Protein AF-A0A3C0TWU4-F1 (afdb_monomer_lite)

Sequence (173 aa):
MLDKIMALAVYFGDQRMKALVDSSTENYFSGSRYGSHNVTIQGRHDLVQHYLTSAGLQLAAGVNVANVIGEFKEIADTLRGGSGFSFSDIAADRAGVVLAQKAGDAKHAYRMQAVLSRVKQESDYFPDISGLPDNMTQAEFESRYGNVDSARYRSLMADIERRIASVPAYGGE

Radius of gyration: 16.38 Å; chains: 1; bounding box: 43×34×42 Å

Secondary structure (DSSP, 8-state):
-HHHHHHHHHHHS-GGGGGGS-GGGGGGGTT-SS-GGG--BTTBHHHHHHHHHHHHHHHHSSS-GGGHHHHHHHHHHHTTTSS-B-HHHHHHHHHHHHHHHHHHSHHHHHHHHHHHTT--SGGGTS---TT---SB-HHHHHHHH--TTSHHHHHHHHHHHHHHHT-TTT---

Structure (mmCIF, N/CA/C/O backbone):
data_AF-A0A3C0TWU4-F1
#
_entry.id   AF-A0A3C0TWU4-F1
#
loop_
_atom_site.group_PDB
_atom_site.id
_atom_site.type_symbol
_atom_site.label_atom_id
_atom_site.label_alt_id
_atom_site.label_comp_id
_atom_site.label_asym_id
_atom_site.label_entity_id
_atom_site.label_seq_id
_atom_site.pdbx_PDB_ins_code
_atom_site.Cartn_x
_atom_site.Cartn_y
_atom_site.Cartn_z
_atom_site.occupancy
_atom_site.B_iso_or_equiv
_atom_site.auth_seq_id
_atom_site.auth_comp_id
_atom_site.auth_asym_id
_atom_site.auth_atom_id
_atom_site.pdbx_PDB_model_num
ATOM 1 N N . MET A 1 1 ? 13.035 -4.430 -12.889 1.00 79.25 1 MET A N 1
ATOM 2 C CA . MET A 1 1 ? 11.717 -3.980 -12.377 1.00 79.25 1 MET A CA 1
ATOM 3 C C . MET A 1 1 ? 11.773 -3.760 -10.873 1.00 79.25 1 MET A C 1
ATOM 5 O O . MET A 1 1 ? 11.410 -2.678 -10.439 1.00 79.25 1 MET A O 1
ATOM 9 N N . LEU A 1 2 ? 12.280 -4.733 -10.111 1.00 86.06 2 LEU A N 1
ATOM 10 C CA . LEU A 1 2 ? 12.438 -4.649 -8.654 1.00 86.06 2 LEU A CA 1
ATOM 11 C C . LEU A 1 2 ? 13.249 -3.420 -8.212 1.00 86.06 2 LEU A C 1
ATOM 13 O O . LEU A 1 2 ? 12.767 -2.659 -7.383 1.00 86.06 2 LEU A O 1
ATOM 17 N N . ASP A 1 3 ? 14.376 -3.127 -8.869 1.00 85.62 3 ASP A N 1
ATOM 18 C CA . ASP A 1 3 ? 15.186 -1.932 -8.558 1.00 85.62 3 ASP A CA 1
ATOM 19 C C . ASP A 1 3 ? 14.414 -0.615 -8.732 1.00 85.62 3 ASP A C 1
ATOM 21 O O . ASP A 1 3 ? 14.637 0.344 -8.000 1.00 85.62 3 ASP A O 1
ATOM 25 N N . LYS A 1 4 ? 13.460 -0.565 -9.677 1.00 89.69 4 LYS A N 1
ATOM 26 C CA . LYS A 1 4 ? 12.605 0.616 -9.881 1.00 89.69 4 LYS A CA 1
ATOM 27 C C . LYS A 1 4 ? 11.601 0.770 -8.740 1.00 89.69 4 LYS A C 1
ATOM 29 O O . LYS A 1 4 ? 11.366 1.888 -8.302 1.00 89.69 4 LYS A O 1
ATOM 34 N N . ILE A 1 5 ? 11.029 -0.335 -8.259 1.00 90.19 5 ILE A N 1
ATOM 35 C CA . ILE A 1 5 ? 10.138 -0.329 -7.090 1.00 90.19 5 ILE A CA 1
ATOM 36 C C . ILE A 1 5 ? 10.924 0.108 -5.852 1.00 90.19 5 ILE A C 1
ATOM 38 O O . ILE A 1 5 ? 10.457 0.976 -5.126 1.00 90.19 5 ILE A O 1
ATOM 42 N N . MET A 1 6 ? 12.141 -0.411 -5.657 1.00 88.19 6 MET A N 1
ATOM 43 C CA . MET A 1 6 ? 13.010 0.006 -4.554 1.00 88.19 6 MET A CA 1
ATOM 44 C C . MET A 1 6 ? 13.365 1.497 -4.634 1.00 88.19 6 MET A C 1
ATOM 46 O O . MET A 1 6 ? 13.249 2.210 -3.644 1.00 88.19 6 MET A O 1
ATOM 50 N N . ALA A 1 7 ? 13.721 2.007 -5.817 1.00 88.56 7 ALA A N 1
ATOM 51 C CA . ALA A 1 7 ? 14.001 3.431 -6.002 1.00 88.56 7 ALA A CA 1
ATOM 52 C C . ALA A 1 7 ? 12.783 4.315 -5.676 1.00 88.56 7 ALA A C 1
ATOM 54 O O . ALA A 1 7 ? 12.927 5.347 -5.022 1.00 88.56 7 ALA A O 1
ATOM 55 N N . LEU A 1 8 ? 11.579 3.899 -6.088 1.00 90.38 8 LEU A N 1
ATOM 56 C CA . LEU A 1 8 ? 10.335 4.588 -5.735 1.00 90.38 8 LEU A CA 1
ATOM 57 C C . LEU A 1 8 ? 10.058 4.521 -4.228 1.00 90.38 8 LEU A C 1
ATOM 59 O O . LEU A 1 8 ? 9.670 5.531 -3.649 1.00 90.38 8 LEU A O 1
ATOM 63 N N . ALA A 1 9 ? 10.303 3.378 -3.587 1.00 88.06 9 ALA A N 1
ATOM 64 C CA . ALA A 1 9 ? 10.147 3.199 -2.146 1.00 88.06 9 ALA A CA 1
ATOM 65 C C . ALA A 1 9 ? 11.088 4.091 -1.331 1.00 88.06 9 ALA A C 1
ATOM 67 O O . ALA A 1 9 ? 10.667 4.697 -0.354 1.00 88.06 9 ALA A O 1
ATOM 68 N N . VAL A 1 10 ? 12.339 4.240 -1.760 1.00 84.75 10 VAL A N 1
ATOM 69 C CA . VAL A 1 10 ? 13.303 5.146 -1.119 1.00 84.75 10 VAL A CA 1
ATOM 70 C C . VAL A 1 10 ? 12.910 6.614 -1.297 1.00 84.75 10 VAL A C 1
ATOM 72 O O . VAL A 1 10 ? 13.154 7.430 -0.408 1.00 84.75 10 VAL A O 1
ATOM 75 N N . TYR A 1 11 ? 12.322 6.966 -2.445 1.00 87.44 11 TYR A N 1
ATOM 76 C CA . TYR A 1 11 ? 12.034 8.360 -2.776 1.00 87.44 11 TYR A CA 1
ATOM 77 C C . TYR A 1 11 ? 10.693 8.875 -2.245 1.00 87.44 11 TYR A C 1
ATOM 79 O O . TYR A 1 11 ? 10.620 9.989 -1.726 1.00 87.44 11 TYR A O 1
ATOM 87 N N . PHE A 1 12 ? 9.637 8.080 -2.415 1.00 88.69 12 PHE A N 1
ATOM 88 C CA . PHE A 1 12 ? 8.256 8.439 -2.085 1.00 88.69 12 PHE A CA 1
ATOM 89 C C . PHE A 1 12 ? 7.718 7.705 -0.852 1.00 88.69 12 PHE A C 1
ATOM 91 O O . PHE A 1 12 ? 6.660 8.082 -0.355 1.00 88.69 12 PHE A O 1
ATOM 98 N N . GLY A 1 13 ? 8.410 6.667 -0.377 1.00 81.31 13 GLY A N 1
ATOM 99 C CA . GLY A 1 13 ? 8.074 5.985 0.869 1.00 81.31 13 GLY A CA 1
ATOM 100 C C . GLY A 1 13 ? 8.425 6.806 2.111 1.00 81.31 13 GLY A C 1
ATOM 101 O O . GLY A 1 13 ? 8.878 7.951 2.040 1.00 81.31 13 GLY A O 1
ATOM 102 N N . ASP A 1 14 ? 8.236 6.191 3.274 1.00 80.00 14 ASP A N 1
ATOM 103 C CA . ASP A 1 14 ? 8.687 6.722 4.559 1.00 80.00 14 ASP A CA 1
ATOM 104 C C . ASP A 1 14 ? 10.193 7.050 4.532 1.00 80.00 14 ASP A C 1
ATOM 106 O O . ASP A 1 14 ? 11.005 6.318 3.962 1.00 80.00 14 ASP A O 1
ATOM 110 N N . GLN A 1 15 ? 10.586 8.141 5.195 1.00 72.75 15 GLN A N 1
ATOM 111 C CA . GLN A 1 15 ? 11.972 8.621 5.217 1.00 72.75 15 GLN A CA 1
ATOM 112 C C . GLN A 1 15 ? 12.975 7.572 5.720 1.00 72.75 15 GLN A C 1
ATOM 114 O O . GLN A 1 15 ? 14.138 7.596 5.312 1.00 72.75 15 GLN A O 1
ATOM 119 N N . ARG A 1 16 ? 12.531 6.630 6.562 1.00 72.81 16 ARG A N 1
ATOM 120 C CA . ARG A 1 16 ? 13.340 5.516 7.073 1.00 72.81 16 ARG A CA 1
ATOM 121 C C . ARG A 1 16 ? 13.816 4.573 5.969 1.00 72.81 16 ARG A C 1
ATOM 123 O O . ARG A 1 16 ? 14.856 3.943 6.138 1.00 72.81 16 ARG A O 1
ATOM 130 N N . MET A 1 17 ? 13.141 4.527 4.817 1.00 72.00 17 MET A N 1
ATOM 131 C CA . MET A 1 17 ? 13.575 3.725 3.665 1.00 72.00 17 MET A CA 1
ATOM 132 C C . MET A 1 17 ? 14.955 4.137 3.145 1.00 72.00 17 MET A C 1
ATOM 134 O O . MET A 1 17 ? 15.678 3.302 2.608 1.00 72.00 17 MET A O 1
ATOM 138 N N . LYS A 1 18 ? 15.370 5.394 3.356 1.00 70.56 18 LYS A N 1
ATOM 139 C CA . LYS A 1 18 ? 16.713 5.865 2.986 1.00 70.56 18 LYS A CA 1
ATOM 140 C C . LYS A 1 18 ? 17.829 5.140 3.738 1.00 70.56 18 LYS A C 1
ATOM 142 O O . LYS A 1 18 ? 18.922 5.026 3.206 1.00 70.56 18 LYS A O 1
ATOM 147 N N . ALA A 1 19 ? 17.559 4.614 4.934 1.00 69.00 19 ALA A N 1
ATOM 148 C CA . ALA A 1 19 ? 18.542 3.846 5.697 1.00 69.00 19 ALA A CA 1
ATOM 149 C C . ALA A 1 19 ? 18.820 2.454 5.098 1.00 69.00 19 ALA A C 1
ATOM 151 O O . ALA A 1 19 ? 19.803 1.817 5.466 1.00 69.00 19 ALA A O 1
ATOM 152 N N . LEU A 1 20 ? 17.962 1.972 4.191 1.00 65.44 20 LEU A N 1
ATOM 153 C CA . LEU A 1 20 ? 18.122 0.680 3.516 1.00 65.44 20 LEU A CA 1
ATOM 154 C C . LEU A 1 20 ? 18.984 0.767 2.251 1.00 65.44 20 LEU A C 1
ATOM 156 O O . LEU A 1 20 ? 19.290 -0.262 1.650 1.00 65.44 20 LEU A O 1
ATOM 160 N N . VAL A 1 21 ? 19.366 1.975 1.836 1.00 66.62 21 VAL A N 1
ATOM 161 C CA . VAL A 1 21 ? 20.228 2.209 0.678 1.00 66.62 21 VAL A CA 1
ATOM 162 C C . VAL A 1 21 ? 21.512 2.909 1.093 1.00 66.62 21 VAL A C 1
ATOM 164 O O . VAL A 1 21 ? 21.549 3.663 2.061 1.00 66.62 21 VAL A O 1
ATOM 167 N N . ASP A 1 22 ? 22.584 2.637 0.356 1.00 64.81 22 ASP A N 1
ATOM 168 C CA . ASP A 1 22 ? 23.882 3.260 0.597 1.00 64.81 22 ASP A CA 1
ATOM 169 C C . ASP A 1 22 ? 23.807 4.789 0.415 1.00 64.81 22 ASP A C 1
ATOM 171 O O . ASP A 1 22 ? 23.099 5.288 -0.464 1.00 64.81 22 ASP A O 1
ATOM 175 N N . SER A 1 23 ? 24.567 5.543 1.212 1.00 58.78 23 SER A N 1
ATOM 176 C CA . SER A 1 23 ? 24.590 7.016 1.214 1.00 58.78 23 SER A CA 1
ATOM 177 C C . SER A 1 23 ? 25.062 7.613 -0.118 1.00 58.78 23 SER A C 1
ATOM 179 O O . SER A 1 23 ? 24.747 8.757 -0.443 1.00 58.78 23 SER A O 1
ATOM 181 N N . SER A 1 24 ? 25.719 6.812 -0.962 1.00 58.31 24 SER A N 1
ATOM 182 C CA . SER A 1 24 ? 26.020 7.143 -2.360 1.00 58.31 24 SER A CA 1
ATOM 183 C C . SER A 1 24 ? 24.770 7.367 -3.235 1.00 58.31 24 SER A C 1
ATOM 185 O O . SER A 1 24 ? 24.877 7.928 -4.331 1.00 58.31 24 SER A O 1
ATOM 187 N N . THR A 1 25 ? 23.575 6.991 -2.758 1.00 58.00 25 THR A N 1
ATOM 188 C CA . THR A 1 25 ? 22.303 7.167 -3.476 1.00 58.00 25 THR A CA 1
ATOM 189 C C . THR A 1 25 ? 21.639 8.539 -3.295 1.00 58.00 25 THR A C 1
ATOM 191 O O . THR A 1 25 ? 20.732 8.872 -4.059 1.00 58.00 25 THR A O 1
ATOM 194 N N . GLU A 1 26 ? 22.111 9.393 -2.376 1.00 54.28 26 GLU A N 1
ATOM 195 C CA . GLU A 1 26 ? 21.500 10.711 -2.109 1.00 54.28 26 GLU A CA 1
ATOM 196 C C . GLU A 1 26 ? 21.452 11.623 -3.348 1.00 54.28 26 GLU A C 1
ATOM 198 O O . GLU A 1 26 ? 20.486 12.362 -3.558 1.00 54.28 26 GLU A O 1
ATOM 203 N N . ASN A 1 27 ? 22.444 11.509 -4.235 1.00 58.50 27 ASN A N 1
ATOM 204 C CA . ASN A 1 27 ? 22.520 12.307 -5.458 1.00 58.50 27 ASN A CA 1
ATOM 205 C C . ASN A 1 27 ? 21.556 11.848 -6.567 1.00 58.50 27 ASN A C 1
ATOM 207 O O . ASN A 1 27 ? 21.300 12.626 -7.487 1.00 58.50 27 ASN A O 1
ATOM 211 N N . TYR A 1 28 ? 20.972 10.644 -6.497 1.00 60.19 28 TYR A N 1
ATOM 212 C CA . TYR A 1 28 ? 20.082 10.126 -7.554 1.00 60.19 28 TYR A CA 1
ATOM 213 C C . TYR A 1 28 ? 18.780 10.922 -7.683 1.00 60.19 28 TYR A C 1
ATOM 215 O O . TYR A 1 28 ? 18.160 10.937 -8.746 1.00 60.19 28 TYR A O 1
ATOM 223 N N . PHE A 1 29 ? 18.378 11.613 -6.618 1.00 63.59 29 PHE A N 1
ATOM 224 C CA . PHE A 1 29 ? 17.115 12.343 -6.568 1.00 63.59 29 PHE A CA 1
ATOM 225 C C . PHE A 1 29 ? 17.259 13.854 -6.772 1.00 63.59 29 PHE A C 1
ATOM 227 O O . PHE A 1 29 ? 16.253 14.562 -6.838 1.00 63.59 29 PHE A O 1
ATOM 234 N N . SER A 1 30 ? 18.495 14.341 -6.926 1.00 59.06 30 SER A N 1
ATOM 235 C CA . SER A 1 30 ? 18.846 15.765 -7.043 1.00 59.06 30 SER A CA 1
ATOM 236 C C . SER A 1 30 ? 18.282 16.473 -8.291 1.00 59.06 30 SER A C 1
ATOM 238 O O . SER A 1 30 ? 18.384 17.690 -8.407 1.00 59.06 30 SER A O 1
ATOM 240 N N . GLY A 1 31 ? 17.625 15.739 -9.198 1.00 61.53 31 GLY A N 1
ATOM 241 C CA . GLY A 1 31 ? 16.943 16.267 -10.387 1.00 61.53 31 GLY A CA 1
ATOM 242 C C . GLY A 1 31 ? 15.483 15.824 -10.545 1.00 61.53 31 GLY A C 1
ATOM 243 O O . GLY A 1 31 ? 14.940 15.922 -11.648 1.00 61.53 31 GLY A O 1
ATOM 244 N N . SER A 1 32 ? 14.844 15.294 -9.494 1.00 65.06 32 SER A N 1
ATOM 245 C CA . SER A 1 32 ? 13.444 14.860 -9.585 1.00 65.06 32 SER A CA 1
ATOM 246 C C . SER A 1 32 ? 12.510 16.039 -9.877 1.00 65.06 32 SER A C 1
ATOM 248 O O . SER A 1 32 ? 12.527 17.059 -9.191 1.00 65.06 32 SER A O 1
ATOM 250 N N . ARG A 1 33 ? 11.651 15.876 -10.892 1.00 60.34 33 ARG A N 1
ATOM 251 C CA . ARG A 1 33 ? 10.657 16.883 -11.305 1.00 60.34 33 ARG A CA 1
ATOM 252 C C . ARG A 1 33 ? 9.478 17.017 -10.340 1.00 60.34 33 ARG A C 1
ATOM 254 O O . ARG A 1 33 ? 8.757 18.007 -10.408 1.00 60.34 33 ARG A O 1
ATOM 261 N N . TYR A 1 34 ? 9.276 16.033 -9.469 1.00 61.94 34 TYR A N 1
ATOM 262 C CA . TYR A 1 34 ? 8.184 16.007 -8.502 1.00 61.94 34 TYR A CA 1
ATOM 263 C C . TYR A 1 34 ? 8.777 15.941 -7.103 1.00 61.94 34 TYR A C 1
ATOM 265 O O . TYR A 1 34 ? 9.540 15.024 -6.809 1.00 61.94 34 TYR A O 1
ATOM 273 N N . GLY A 1 35 ? 8.428 16.904 -6.246 1.00 65.75 35 GLY A N 1
ATOM 274 C CA . GLY A 1 35 ? 8.732 16.806 -4.821 1.00 65.75 35 GLY A CA 1
ATOM 275 C C . GLY A 1 35 ? 8.070 15.561 -4.232 1.00 65.75 35 GLY A C 1
ATOM 276 O O . GLY A 1 35 ? 6.992 15.171 -4.684 1.00 65.75 35 GLY A O 1
ATOM 277 N N . SER A 1 36 ? 8.697 14.951 -3.225 1.00 65.50 36 SER A N 1
ATOM 278 C CA . SER A 1 36 ? 8.237 13.683 -2.642 1.00 65.50 36 SER A CA 1
ATOM 279 C C . SER A 1 36 ? 6.767 13.717 -2.201 1.00 65.50 36 SER A C 1
ATOM 281 O O . SER A 1 36 ? 6.096 12.708 -2.322 1.00 65.50 36 SER A O 1
ATOM 283 N N . HIS A 1 37 ? 6.235 14.878 -1.805 1.00 69.12 37 HIS A N 1
ATOM 284 C CA . HIS A 1 37 ? 4.854 15.050 -1.327 1.00 69.12 37 HIS A CA 1
ATOM 285 C C . HIS A 1 37 ? 3.821 15.393 -2.419 1.00 69.12 37 HIS A C 1
ATOM 287 O O . HIS A 1 37 ? 2.635 15.503 -2.127 1.00 69.12 37 HIS A O 1
ATOM 293 N N . ASN A 1 38 ? 4.244 15.583 -3.674 1.00 81.19 38 ASN A N 1
ATOM 294 C CA . ASN A 1 38 ? 3.354 16.020 -4.762 1.00 81.19 38 ASN A CA 1
ATOM 295 C C . ASN A 1 38 ? 2.721 14.853 -5.531 1.00 81.19 38 ASN A C 1
ATOM 297 O O . ASN A 1 38 ? 1.976 15.073 -6.486 1.00 81.19 38 ASN A O 1
ATOM 301 N N . VAL A 1 39 ? 3.051 13.619 -5.151 1.00 89.44 39 VAL A N 1
ATOM 302 C CA . VAL A 1 39 ? 2.483 12.407 -5.738 1.00 89.44 39 VAL A CA 1
ATOM 303 C C . VAL A 1 39 ? 1.462 11.850 -4.766 1.00 89.44 39 VAL A C 1
ATOM 305 O O . VAL A 1 39 ? 1.742 11.687 -3.578 1.00 89.44 39 VAL A O 1
ATOM 308 N N . THR A 1 40 ? 0.276 11.570 -5.288 1.00 93.94 40 THR A N 1
ATOM 309 C CA . THR A 1 40 ? -0.833 11.005 -4.529 1.00 93.94 40 THR A CA 1
ATOM 310 C C . THR A 1 40 ? -1.343 9.754 -5.225 1.00 93.94 40 THR A C 1
ATOM 312 O O . THR A 1 40 ? -1.162 9.599 -6.433 1.00 93.94 40 THR A O 1
ATOM 315 N N . ILE A 1 41 ? -1.957 8.875 -4.442 1.00 95.25 41 ILE A N 1
ATOM 316 C CA . ILE A 1 41 ? -2.835 7.812 -4.920 1.00 95.25 41 ILE A CA 1
ATOM 317 C C . ILE A 1 41 ? -4.201 8.102 -4.305 1.00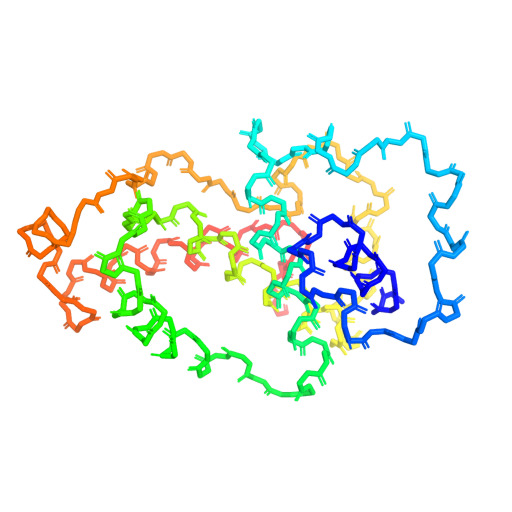 95.25 41 ILE A C 1
ATOM 319 O O . ILE A 1 41 ? -4.299 8.332 -3.101 1.00 95.25 41 ILE A O 1
ATOM 323 N N . GLN A 1 42 ? -5.242 8.164 -5.130 1.00 95.31 42 GLN A N 1
ATOM 324 C CA . GLN A 1 42 ? -6.607 8.534 -4.747 1.00 95.31 42 GLN A CA 1
ATOM 325 C C . GLN A 1 42 ? -6.656 9.835 -3.929 1.00 95.31 42 GLN A C 1
ATOM 327 O O . GLN A 1 42 ? -7.404 9.970 -2.962 1.00 95.31 42 GLN A O 1
ATOM 332 N N . GLY A 1 43 ? -5.816 10.804 -4.312 1.00 93.75 43 GLY A N 1
ATOM 333 C CA . GLY A 1 43 ? -5.728 12.124 -3.681 1.00 93.75 43 GLY A CA 1
ATOM 334 C C . GLY A 1 43 ? -4.990 12.168 -2.337 1.00 93.75 43 GLY A C 1
ATOM 335 O O . GLY A 1 43 ? -4.914 13.237 -1.734 1.00 93.75 43 GLY A O 1
ATOM 336 N N . ARG A 1 44 ? -4.417 11.050 -1.872 1.00 92.25 44 ARG A N 1
ATOM 337 C CA . ARG A 1 44 ? -3.698 10.935 -0.595 1.00 92.25 44 ARG A CA 1
ATOM 338 C C . ARG A 1 44 ? -2.216 10.619 -0.803 1.00 92.25 44 ARG A C 1
ATOM 340 O O . ARG A 1 44 ? -1.866 9.697 -1.540 1.00 92.25 44 ARG A O 1
ATOM 347 N N . HIS A 1 45 ? -1.332 11.399 -0.177 1.00 90.94 45 HIS A N 1
ATOM 348 C CA . HIS A 1 45 ? 0.119 11.166 -0.238 1.00 90.94 45 HIS A CA 1
ATOM 349 C C . HIS A 1 45 ? 0.563 10.071 0.742 1.00 90.94 45 HIS A C 1
ATOM 351 O O . HIS A 1 45 ? 1.425 9.261 0.421 1.00 90.94 45 HIS A O 1
ATOM 357 N N . ASP A 1 46 ? -0.072 9.996 1.907 1.00 87.88 46 ASP A N 1
ATOM 358 C CA . ASP A 1 46 ? 0.143 8.951 2.909 1.00 87.88 46 ASP A CA 1
ATOM 359 C C . ASP A 1 46 ? -0.062 7.541 2.324 1.00 87.88 46 ASP A C 1
ATOM 361 O O . ASP A 1 46 ? 0.756 6.656 2.559 1.00 87.88 46 ASP A O 1
ATOM 365 N N . LEU A 1 47 ? -1.053 7.341 1.445 1.00 92.62 47 LEU A N 1
ATOM 366 C CA . LEU A 1 47 ? -1.235 6.057 0.751 1.00 92.62 47 LEU A CA 1
ATOM 367 C C . LEU A 1 47 ? -0.051 5.693 -0.152 1.00 92.62 47 LEU A C 1
ATOM 369 O O . LEU A 1 47 ? 0.272 4.515 -0.288 1.00 92.62 47 LEU A O 1
ATOM 373 N N . VAL A 1 48 ? 0.619 6.683 -0.753 1.00 93.62 48 VAL A N 1
ATOM 374 C CA . VAL A 1 48 ? 1.847 6.458 -1.535 1.00 93.62 48 VAL A CA 1
ATOM 375 C C . VAL A 1 48 ? 2.957 5.941 -0.631 1.00 93.62 48 VAL A C 1
ATOM 377 O O . VAL A 1 48 ? 3.663 5.002 -1.008 1.00 93.62 48 VAL A O 1
ATOM 380 N N . GLN A 1 49 ? 3.078 6.525 0.564 1.00 87.94 49 GLN A N 1
ATOM 381 C CA . GLN A 1 49 ? 4.065 6.116 1.555 1.00 87.94 49 GLN A CA 1
ATOM 382 C C . GLN A 1 49 ? 3.817 4.676 2.006 1.00 87.94 49 GLN A C 1
ATOM 384 O O . GLN A 1 49 ? 4.717 3.853 1.864 1.00 87.94 49 GLN A O 1
ATOM 389 N N . HIS A 1 50 ? 2.594 4.351 2.438 1.00 88.88 50 HIS A N 1
ATOM 390 C CA . HIS A 1 50 ? 2.189 2.989 2.812 1.00 88.88 50 HIS A CA 1
ATOM 391 C C . HIS A 1 50 ? 2.472 1.982 1.690 1.00 88.88 50 HIS A C 1
ATOM 393 O O . HIS A 1 50 ? 3.209 1.007 1.863 1.00 88.88 50 HIS A O 1
ATOM 399 N N . TYR A 1 51 ? 1.976 2.274 0.487 1.00 93.81 51 TYR A N 1
ATOM 400 C CA . TYR A 1 51 ? 2.103 1.397 -0.669 1.00 93.81 51 TYR A CA 1
ATOM 401 C C . TYR A 1 51 ? 3.561 1.087 -1.031 1.00 93.81 51 TYR A C 1
ATOM 403 O O . TYR A 1 51 ? 3.946 -0.076 -1.182 1.00 93.81 51 TYR A O 1
ATOM 411 N N . LEU A 1 52 ? 4.398 2.117 -1.167 1.00 92.88 52 LEU A N 1
ATOM 412 C CA . LEU A 1 52 ? 5.769 1.942 -1.638 1.00 92.88 52 LEU A CA 1
ATOM 413 C C . LEU A 1 52 ? 6.724 1.491 -0.532 1.00 92.88 52 LEU A C 1
ATOM 415 O O . LEU A 1 52 ? 7.608 0.684 -0.817 1.00 92.88 52 LEU A O 1
ATOM 419 N N . THR A 1 53 ? 6.540 1.928 0.717 1.00 86.25 53 THR A N 1
ATOM 420 C CA . THR A 1 53 ? 7.303 1.399 1.859 1.00 86.25 53 THR A CA 1
ATOM 421 C C . THR A 1 53 ? 7.055 -0.095 2.019 1.00 86.25 53 THR A C 1
ATOM 423 O O . THR A 1 53 ? 8.016 -0.863 2.061 1.00 86.25 53 THR A O 1
ATOM 426 N N . SER A 1 54 ? 5.793 -0.530 2.011 1.00 86.50 54 SER A N 1
ATOM 427 C CA . SER A 1 54 ? 5.447 -1.950 2.113 1.00 86.50 54 SER A CA 1
ATOM 428 C C . SER A 1 54 ? 6.018 -2.777 0.955 1.00 86.50 54 SER A C 1
ATOM 430 O O . SER A 1 54 ? 6.570 -3.861 1.174 1.00 86.50 54 SER A O 1
ATOM 432 N N . ALA A 1 55 ? 5.986 -2.247 -0.274 1.00 90.12 55 ALA A N 1
ATOM 433 C CA . ALA A 1 55 ? 6.622 -2.896 -1.419 1.00 90.12 55 ALA A CA 1
ATOM 434 C C . ALA A 1 55 ? 8.151 -3.002 -1.263 1.00 90.12 55 ALA A C 1
ATOM 436 O O . ALA A 1 55 ? 8.724 -4.071 -1.472 1.00 90.12 55 ALA A O 1
ATOM 437 N N . GLY A 1 56 ? 8.818 -1.910 -0.879 1.00 86.25 56 GLY A N 1
ATOM 438 C CA . GLY A 1 56 ? 10.267 -1.869 -0.681 1.00 86.25 56 GLY A CA 1
ATOM 439 C C . GLY A 1 56 ? 10.737 -2.837 0.405 1.00 86.25 56 GLY A C 1
ATOM 440 O O . GLY A 1 56 ? 11.667 -3.609 0.174 1.00 86.25 56 GLY A O 1
ATOM 441 N N . LEU A 1 57 ? 10.052 -2.867 1.551 1.00 82.19 57 LEU A N 1
ATOM 442 C CA . LEU A 1 57 ? 10.340 -3.810 2.636 1.00 82.19 57 LEU A CA 1
ATOM 443 C C . LEU A 1 57 ? 10.177 -5.265 2.185 1.00 82.19 57 LEU A C 1
ATOM 445 O O . LEU A 1 57 ? 11.045 -6.092 2.461 1.00 82.19 57 LEU A O 1
ATOM 449 N N . GLN A 1 58 ? 9.121 -5.581 1.429 1.00 84.00 58 GLN A N 1
ATOM 450 C CA . GLN A 1 58 ? 8.925 -6.928 0.886 1.00 84.00 58 GLN A CA 1
ATOM 451 C C . GLN A 1 58 ? 10.037 -7.342 -0.086 1.00 84.00 58 GLN A C 1
ATOM 453 O O . GLN A 1 58 ? 10.423 -8.513 -0.098 1.00 84.00 58 GLN A O 1
ATOM 458 N N . LEU A 1 59 ? 10.578 -6.411 -0.875 1.00 83.81 59 LEU A N 1
ATOM 459 C CA . LEU A 1 59 ? 11.724 -6.687 -1.745 1.00 83.81 59 LEU A CA 1
ATOM 460 C C . LEU A 1 59 ? 13.025 -6.878 -0.956 1.00 83.81 59 LEU A C 1
ATOM 462 O O . LEU A 1 59 ? 13.799 -7.771 -1.289 1.00 83.81 59 LEU A O 1
ATOM 466 N N . ALA A 1 60 ? 13.253 -6.080 0.091 1.00 77.38 60 ALA A N 1
ATOM 467 C CA . ALA A 1 60 ? 14.447 -6.179 0.932 1.00 77.38 60 ALA A CA 1
ATOM 468 C C . ALA A 1 60 ? 14.476 -7.464 1.781 1.00 77.38 60 ALA A C 1
ATOM 470 O O . ALA A 1 60 ? 15.535 -8.059 1.959 1.00 77.38 60 ALA A O 1
ATOM 471 N N . ALA A 1 61 ? 13.320 -7.914 2.282 1.00 71.31 61 ALA A N 1
ATOM 472 C CA . ALA A 1 61 ? 13.212 -9.065 3.182 1.00 71.31 61 ALA A CA 1
ATOM 473 C C . ALA A 1 61 ? 13.257 -10.441 2.478 1.00 71.31 61 ALA A C 1
ATOM 475 O O . ALA A 1 61 ? 13.350 -11.469 3.145 1.00 71.31 61 ALA A O 1
ATOM 476 N N . GLY A 1 62 ? 13.175 -10.501 1.144 1.00 57.00 62 GLY A N 1
ATOM 477 C CA . GLY A 1 62 ? 13.327 -11.735 0.360 1.00 57.00 62 GLY A CA 1
ATOM 478 C C . GLY A 1 62 ? 12.163 -12.745 0.418 1.00 57.00 62 GLY A C 1
ATOM 479 O O . GLY A 1 62 ? 11.899 -13.369 -0.604 1.00 57.00 62 GLY A O 1
ATOM 480 N N . VAL A 1 63 ? 11.430 -12.909 1.536 1.00 45.38 63 VAL A N 1
ATOM 481 C CA . VAL A 1 63 ? 10.225 -13.773 1.653 1.00 45.38 63 VAL A CA 1
ATOM 482 C C . VAL A 1 63 ? 9.262 -13.272 2.755 1.00 45.38 63 VAL A C 1
ATOM 484 O O . VAL A 1 63 ? 9.683 -12.959 3.859 1.00 45.38 63 VAL A O 1
ATOM 487 N N . ASN A 1 64 ? 7.960 -13.214 2.424 1.00 50.25 64 ASN A N 1
ATOM 488 C CA . ASN A 1 64 ? 6.756 -12.963 3.248 1.00 50.25 64 ASN A CA 1
ATOM 489 C C . ASN A 1 64 ? 6.834 -11.963 4.425 1.00 50.25 64 ASN A C 1
ATOM 491 O O . ASN A 1 64 ? 6.785 -12.329 5.598 1.00 50.25 64 ASN A O 1
ATOM 495 N N . VAL A 1 65 ? 6.646 -10.687 4.081 1.00 50.50 65 VAL A N 1
ATOM 496 C CA . VAL A 1 65 ? 6.127 -9.625 4.967 1.00 50.50 65 VAL A CA 1
ATOM 497 C C . VAL A 1 65 ? 4.683 -9.925 5.428 1.00 50.50 65 VAL A C 1
ATOM 499 O O . VAL A 1 65 ? 4.103 -9.186 6.210 1.00 50.50 65 VAL A O 1
ATOM 502 N N . ALA A 1 66 ? 4.082 -11.057 5.035 1.00 45.41 66 ALA A N 1
ATOM 503 C CA . ALA A 1 66 ? 2.811 -11.534 5.588 1.00 45.41 66 ALA A CA 1
ATOM 504 C C . ALA A 1 66 ? 2.826 -11.646 7.132 1.00 45.41 66 ALA A C 1
ATOM 506 O O . ALA A 1 66 ? 1.791 -11.433 7.758 1.00 45.41 66 ALA A O 1
ATOM 507 N N . ASN A 1 67 ? 3.993 -11.885 7.745 1.00 47.00 67 ASN A N 1
ATOM 508 C CA . ASN A 1 67 ? 4.163 -11.839 9.203 1.00 47.00 67 ASN A CA 1
ATOM 509 C C . ASN A 1 67 ? 4.212 -10.407 9.773 1.00 47.00 67 ASN A C 1
ATOM 511 O O . ASN A 1 67 ? 3.865 -10.204 10.931 1.00 47.00 67 ASN A O 1
ATOM 515 N N . VAL A 1 68 ? 4.540 -9.401 8.958 1.00 46.59 68 VAL A N 1
ATOM 516 C CA . VAL A 1 68 ? 4.602 -7.982 9.356 1.00 46.59 68 VAL A CA 1
ATOM 517 C C . VAL A 1 68 ? 3.205 -7.379 9.530 1.00 46.59 68 VAL A C 1
ATOM 519 O O . VAL A 1 68 ? 3.028 -6.436 10.286 1.00 46.59 68 VAL A O 1
ATOM 522 N N . ILE A 1 69 ? 2.160 -7.967 8.937 1.00 48.03 69 ILE A N 1
ATOM 523 C CA . ILE A 1 69 ? 0.769 -7.624 9.303 1.00 48.03 69 ILE A CA 1
ATOM 524 C C . ILE A 1 69 ? 0.472 -8.062 10.749 1.00 48.03 69 ILE A C 1
ATOM 526 O O . ILE A 1 69 ? -0.295 -7.411 11.453 1.00 48.03 69 ILE A O 1
ATOM 530 N N . GLY A 1 70 ? 1.115 -9.139 11.216 1.00 45.62 70 GLY A N 1
ATOM 531 C CA . GLY A 1 70 ? 1.136 -9.531 12.626 1.00 45.62 70 GLY A CA 1
ATOM 532 C C . GLY A 1 70 ? 1.939 -8.556 13.497 1.00 45.62 70 GLY A C 1
ATOM 533 O O . GLY A 1 70 ? 1.484 -8.217 14.586 1.00 45.62 70 GLY A O 1
ATOM 534 N N . GLU A 1 71 ? 3.063 -8.030 12.997 1.00 48.34 71 GLU A N 1
ATOM 535 C CA . GLU A 1 71 ? 3.843 -6.954 13.646 1.00 48.34 71 GLU A CA 1
ATOM 536 C C . GLU A 1 71 ? 3.141 -5.585 13.601 1.00 48.34 71 GLU A C 1
ATOM 538 O O . GLU A 1 71 ? 3.408 -4.727 14.435 1.00 48.34 71 GLU A O 1
ATOM 543 N N . PHE A 1 72 ? 2.163 -5.378 12.713 1.00 50.03 72 PHE A N 1
ATOM 544 C CA . PHE A 1 72 ? 1.294 -4.196 12.723 1.00 50.03 72 PHE A CA 1
ATOM 545 C C . PHE A 1 72 ? 0.480 -4.087 14.019 1.00 50.03 72 PHE A C 1
ATOM 547 O O . PHE A 1 72 ? 0.065 -2.993 14.392 1.00 50.03 72 PHE A O 1
ATOM 554 N N . LYS A 1 73 ? 0.292 -5.202 14.739 1.00 43.44 73 LYS A N 1
ATOM 555 C CA . LYS A 1 73 ? -0.243 -5.220 16.106 1.00 43.44 73 LYS A CA 1
ATOM 556 C C . LYS A 1 73 ? 0.731 -4.549 17.086 1.00 43.44 73 LYS A C 1
ATOM 558 O O . LYS A 1 73 ? 0.295 -3.762 17.917 1.00 43.44 73 LYS A O 1
ATOM 563 N N . GLU A 1 74 ? 2.037 -4.767 16.922 1.00 47.38 74 GLU A N 1
ATOM 564 C CA . GLU A 1 74 ? 3.087 -4.097 17.706 1.00 47.38 74 GLU A CA 1
ATOM 565 C C . GLU A 1 74 ? 3.280 -2.624 17.295 1.00 47.38 74 GLU A C 1
ATOM 567 O O . GLU A 1 74 ? 3.564 -1.766 18.135 1.00 47.38 74 GLU A O 1
ATOM 572 N N . ILE A 1 75 ? 3.043 -2.291 16.019 1.00 40.94 75 ILE A N 1
ATOM 573 C CA . ILE A 1 75 ? 2.989 -0.900 15.537 1.00 40.94 75 ILE A CA 1
ATOM 574 C C . ILE A 1 75 ? 1.743 -0.180 16.088 1.00 40.94 75 ILE A C 1
ATOM 576 O O . ILE A 1 75 ? 1.846 0.937 16.581 1.00 40.94 75 ILE A O 1
ATOM 580 N N . ALA A 1 76 ? 0.572 -0.820 16.106 1.00 41.19 76 ALA A N 1
ATOM 581 C CA . ALA A 1 76 ? -0.626 -0.287 16.760 1.00 41.19 76 ALA A CA 1
ATOM 582 C C . ALA A 1 76 ? -0.435 -0.110 18.282 1.00 41.19 76 ALA A C 1
ATOM 584 O O . ALA A 1 76 ? -0.874 0.896 18.838 1.00 41.19 76 ALA A O 1
ATOM 585 N N . ASP A 1 77 ? 0.285 -1.024 18.944 1.00 44.03 77 ASP A N 1
ATOM 586 C CA . ASP A 1 77 ? 0.623 -0.917 20.371 1.00 44.03 77 ASP A CA 1
ATOM 587 C C . ASP A 1 77 ? 1.648 0.197 20.669 1.00 44.03 77 ASP A C 1
ATOM 589 O O . ASP A 1 77 ? 1.596 0.812 21.742 1.00 44.03 77 ASP A O 1
ATOM 593 N N . THR A 1 78 ? 2.545 0.516 19.725 1.00 41.00 78 THR A N 1
ATOM 594 C CA . THR A 1 78 ? 3.447 1.686 19.806 1.00 41.00 78 THR A CA 1
ATOM 595 C C . THR A 1 78 ? 2.753 2.998 19.425 1.00 41.00 78 THR A C 1
ATOM 597 O O . THR A 1 78 ? 3.151 4.060 19.905 1.00 41.00 78 THR A O 1
ATOM 600 N N . LEU A 1 79 ? 1.645 2.941 18.677 1.00 41.66 79 LEU A N 1
ATOM 601 C CA . LEU A 1 79 ? 0.755 4.065 18.364 1.00 41.66 79 LEU A CA 1
ATOM 602 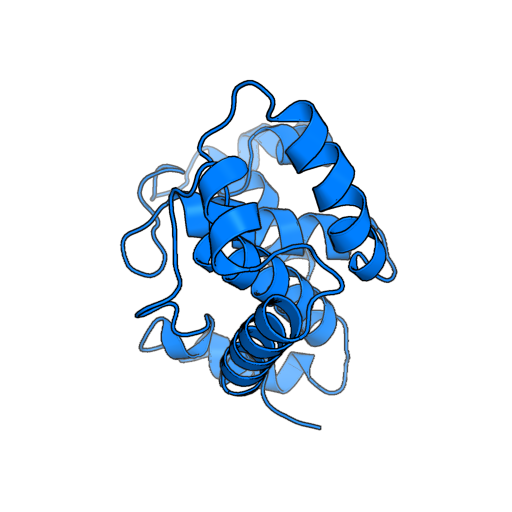C C . LEU A 1 79 ? -0.245 4.390 19.487 1.00 41.66 79 LEU A C 1
ATOM 604 O O . LEU A 1 79 ? -1.263 5.039 19.239 1.00 41.66 79 LEU A O 1
ATOM 608 N N . ARG A 1 80 ? 0.112 4.132 20.753 1.00 42.00 80 ARG A N 1
ATOM 609 C CA . ARG A 1 80 ? -0.500 4.814 21.914 1.00 42.00 80 ARG A CA 1
ATOM 610 C C . ARG A 1 80 ? -0.409 6.363 21.852 1.00 42.00 80 ARG A C 1
ATOM 612 O O . ARG A 1 80 ? -0.869 7.026 22.776 1.00 42.00 80 ARG A O 1
ATOM 619 N N . GLY A 1 81 ? 0.115 6.940 20.758 1.00 41.25 81 GLY A N 1
ATOM 620 C CA . GLY A 1 81 ? 0.000 8.353 20.365 1.00 41.25 81 GLY A CA 1
ATOM 621 C C . GLY A 1 81 ? -0.160 8.631 18.849 1.00 41.25 81 GLY A C 1
ATOM 622 O O . GLY A 1 81 ? 0.274 9.691 18.409 1.00 41.25 81 GLY A O 1
ATOM 623 N N . GLY A 1 82 ? -0.712 7.704 18.045 1.00 55.44 82 GLY A N 1
ATOM 624 C CA . GLY A 1 82 ? -0.835 7.804 16.569 1.00 55.44 82 GLY A CA 1
ATOM 625 C C . GLY A 1 82 ? -2.191 8.272 15.992 1.00 55.44 82 GLY A C 1
ATOM 626 O O . GLY A 1 82 ? -3.123 8.553 16.739 1.00 55.44 82 GLY A O 1
ATOM 627 N N . SER A 1 83 ? -2.308 8.308 14.649 1.00 55.78 83 SER A N 1
ATOM 628 C CA . SER A 1 83 ? -3.463 8.789 13.842 1.00 55.78 83 SER A CA 1
ATOM 629 C C . SER A 1 83 ? -4.742 7.929 13.890 1.00 55.78 83 SER A C 1
ATOM 631 O O . SER A 1 83 ? -5.776 8.346 13.366 1.00 55.78 83 SER A O 1
ATOM 633 N N . GLY A 1 84 ? -4.703 6.759 14.535 1.00 66.31 84 GLY A N 1
ATOM 634 C CA . GLY A 1 84 ? -5.818 5.806 14.605 1.00 66.31 84 GLY A CA 1
ATOM 635 C C . GLY A 1 84 ? -5.764 4.699 13.540 1.00 66.31 84 GLY A C 1
ATOM 636 O O . GLY A 1 84 ? -4.893 4.677 12.679 1.00 66.31 84 GLY A O 1
ATOM 637 N N . PHE A 1 85 ? -6.691 3.743 13.622 1.00 77.25 85 PHE A N 1
ATOM 638 C CA . PHE A 1 85 ? -6.869 2.643 12.675 1.00 77.25 85 PHE A CA 1
ATOM 639 C C . PHE A 1 85 ? -7.462 3.141 11.351 1.00 77.25 85 PHE A C 1
ATOM 641 O O . PHE A 1 85 ? -8.510 3.796 11.338 1.00 77.25 85 PHE A O 1
ATOM 648 N N . SER A 1 86 ? -6.824 2.756 10.244 1.00 86.94 86 SER A N 1
ATOM 649 C CA . SER A 1 86 ? -7.212 3.108 8.877 1.00 86.94 86 SER A CA 1
ATOM 650 C C . SER A 1 86 ? -7.203 1.870 7.984 1.00 86.94 86 SER A C 1
ATOM 652 O O . SER A 1 86 ? -6.166 1.234 7.787 1.00 86.94 86 SER A O 1
ATOM 654 N N . PHE A 1 87 ? -8.370 1.483 7.465 1.00 91.31 87 PHE A N 1
ATOM 655 C CA . PHE A 1 87 ? -8.467 0.338 6.557 1.00 91.31 87 PHE A CA 1
ATOM 656 C C . PHE A 1 87 ? -7.987 0.685 5.147 1.00 91.31 87 PHE A C 1
ATOM 658 O O . PHE A 1 87 ? -7.551 -0.217 4.429 1.00 91.31 87 PHE A O 1
ATOM 665 N N . SER A 1 88 ? -8.008 1.962 4.761 1.00 94.00 88 SER A N 1
ATOM 666 C CA . SER A 1 88 ? -7.360 2.422 3.532 1.00 94.00 88 SER A CA 1
ATOM 667 C C . SER A 1 88 ? -5.842 2.260 3.597 1.00 94.00 88 SER A C 1
ATOM 669 O O . SER A 1 88 ? -5.241 1.831 2.612 1.00 94.00 88 SER A O 1
ATOM 671 N N . ASP A 1 89 ? -5.230 2.525 4.756 1.00 90.69 89 ASP A N 1
ATOM 672 C CA . ASP A 1 89 ? -3.783 2.353 4.95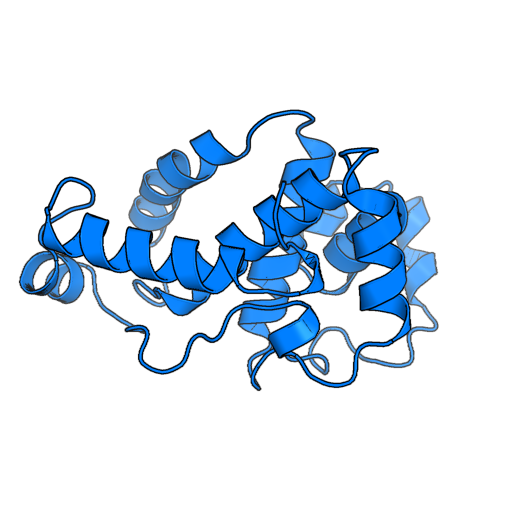4 1.00 90.69 89 ASP A CA 1
ATOM 673 C C . ASP A 1 89 ? -3.426 0.862 4.875 1.00 90.69 89 ASP A C 1
ATOM 675 O O . ASP A 1 89 ? -2.535 0.474 4.123 1.00 90.69 89 ASP A O 1
ATOM 679 N N . ILE A 1 90 ? -4.222 0.002 5.529 1.00 90.12 90 ILE A N 1
ATOM 680 C CA . ILE A 1 90 ? -4.093 -1.461 5.413 1.00 90.12 90 ILE A CA 1
ATOM 681 C C . ILE A 1 90 ? -4.201 -1.908 3.948 1.00 90.12 90 ILE A C 1
ATOM 683 O O . ILE A 1 90 ? -3.412 -2.738 3.495 1.00 90.12 90 ILE A O 1
ATOM 687 N N . ALA A 1 91 ? -5.167 -1.381 3.191 1.00 94.06 91 ALA A N 1
ATOM 688 C CA . ALA A 1 91 ? -5.317 -1.716 1.779 1.00 94.06 91 ALA A CA 1
ATOM 689 C C . ALA A 1 91 ? -4.093 -1.287 0.954 1.00 94.06 91 ALA A C 1
ATOM 691 O O . ALA A 1 91 ? -3.640 -2.057 0.104 1.00 94.06 91 ALA A O 1
ATOM 692 N N . ALA A 1 92 ? -3.528 -0.108 1.234 1.00 94.50 92 ALA A N 1
ATOM 693 C CA . ALA A 1 92 ? -2.308 0.378 0.596 1.00 94.50 92 ALA A CA 1
ATOM 694 C C . ALA A 1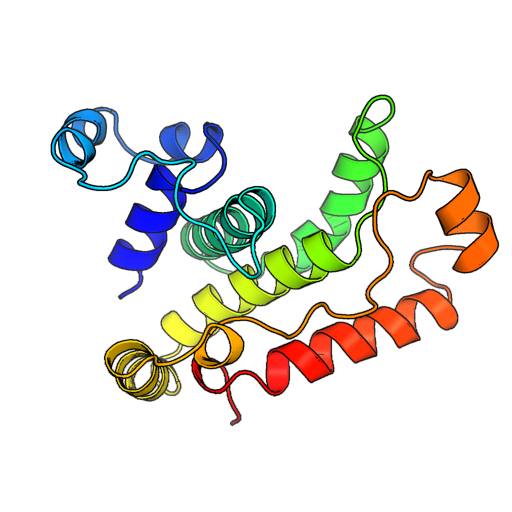 92 ? -1.104 -0.518 0.914 1.00 94.50 92 ALA A C 1
ATOM 696 O O . ALA A 1 92 ? -0.406 -0.956 -0.001 1.00 94.50 92 ALA A O 1
ATOM 697 N N . ASP A 1 93 ? -0.900 -0.864 2.183 1.00 90.44 93 ASP A N 1
ATOM 698 C CA . ASP A 1 93 ? 0.202 -1.725 2.609 1.00 90.44 93 ASP A CA 1
ATOM 699 C C . ASP A 1 93 ? 0.124 -3.109 1.957 1.00 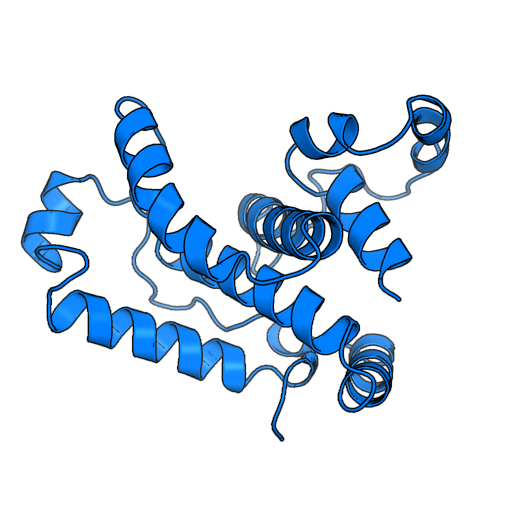90.44 93 ASP A C 1
ATOM 701 O O . ASP A 1 93 ? 1.094 -3.604 1.371 1.00 90.44 93 ASP A O 1
ATOM 705 N N . ARG A 1 94 ? -1.064 -3.721 1.979 1.00 92.56 94 ARG A N 1
ATOM 706 C CA . ARG A 1 94 ? -1.310 -5.026 1.350 1.00 92.56 94 ARG A CA 1
ATOM 707 C C . ARG A 1 94 ? -1.099 -4.984 -0.156 1.00 92.56 94 ARG A C 1
ATOM 709 O O . ARG A 1 94 ? -0.448 -5.879 -0.699 1.00 92.56 94 ARG A O 1
ATOM 716 N N . ALA A 1 95 ? -1.592 -3.946 -0.826 1.00 95.44 95 ALA A N 1
ATOM 717 C CA . ALA A 1 95 ? -1.363 -3.755 -2.251 1.00 95.44 95 ALA A CA 1
ATOM 718 C C . ALA A 1 95 ? 0.139 -3.633 -2.560 1.00 95.44 95 ALA A C 1
ATOM 720 O O . ALA A 1 95 ? 0.612 -4.223 -3.530 1.00 95.44 95 ALA A O 1
ATOM 721 N N . GLY A 1 96 ? 0.906 -2.935 -1.716 1.00 93.31 96 GLY A N 1
ATOM 722 C CA . GLY A 1 96 ? 2.357 -2.785 -1.855 1.00 93.31 96 GLY A CA 1
ATOM 723 C C . GLY A 1 96 ? 3.099 -4.117 -1.765 1.00 93.31 96 GLY A C 1
ATOM 724 O O . GLY A 1 96 ? 3.948 -4.432 -2.603 1.00 93.31 96 GLY A O 1
ATOM 725 N N . VAL A 1 97 ? 2.723 -4.955 -0.796 1.00 91.56 97 VAL A N 1
ATOM 726 C CA . VAL A 1 97 ? 3.247 -6.324 -0.676 1.00 91.56 97 VAL A CA 1
ATOM 727 C C . VAL A 1 97 ? 2.936 -7.142 -1.934 1.00 91.56 97 VAL A C 1
ATOM 729 O O . VAL A 1 97 ? 3.834 -7.780 -2.488 1.00 91.56 97 VAL A O 1
ATOM 732 N N . VAL A 1 98 ? 1.692 -7.099 -2.424 1.00 93.25 98 VAL A N 1
ATOM 733 C CA . VAL A 1 98 ? 1.283 -7.831 -3.635 1.00 93.25 98 VAL A CA 1
ATOM 734 C C . VAL A 1 98 ? 2.025 -7.326 -4.873 1.00 93.25 98 VAL A C 1
ATOM 736 O O . VAL A 1 98 ? 2.473 -8.145 -5.679 1.00 93.25 98 VAL A O 1
ATOM 739 N N . LEU A 1 99 ? 2.234 -6.011 -5.008 1.00 94.62 99 LEU A N 1
ATOM 740 C CA . LEU A 1 99 ? 3.057 -5.428 -6.069 1.00 94.62 99 LEU A CA 1
ATOM 741 C C . LEU A 1 99 ? 4.448 -6.071 -6.083 1.00 94.62 99 LEU A C 1
ATOM 743 O O . LEU A 1 99 ? 4.881 -6.570 -7.122 1.00 94.62 99 LEU A O 1
ATOM 747 N N . ALA A 1 100 ? 5.141 -6.073 -4.943 1.00 91.44 100 ALA A N 1
ATOM 748 C CA . ALA A 1 100 ? 6.489 -6.622 -4.832 1.00 91.44 100 ALA A CA 1
ATOM 749 C C . ALA A 1 100 ? 6.532 -8.125 -5.153 1.00 91.44 100 ALA A C 1
ATOM 751 O O . ALA A 1 100 ? 7.385 -8.569 -5.923 1.00 91.44 100 ALA A O 1
ATOM 752 N N . GLN A 1 101 ? 5.579 -8.899 -4.624 1.00 91.06 101 GLN A N 1
ATOM 753 C CA . GLN A 1 101 ? 5.473 -10.338 -4.880 1.00 91.06 101 GLN A CA 1
ATOM 754 C C . GLN A 1 101 ? 5.266 -10.642 -6.369 1.00 91.06 101 GLN A C 1
ATOM 756 O O . GLN A 1 101 ? 5.989 -11.449 -6.952 1.00 91.06 101 GLN A O 1
ATOM 761 N N . LYS A 1 102 ? 4.308 -9.968 -7.014 1.00 91.75 102 LYS A N 1
ATOM 762 C CA . LYS A 1 102 ? 3.991 -10.178 -8.433 1.00 91.75 102 LYS A CA 1
ATOM 763 C C . LYS A 1 102 ? 5.084 -9.652 -9.365 1.00 91.75 102 LYS A C 1
ATOM 765 O O . LYS A 1 102 ? 5.305 -10.233 -10.423 1.00 91.75 102 LYS A O 1
ATOM 770 N N . ALA A 1 103 ? 5.792 -8.594 -8.974 1.00 91.56 103 ALA A N 1
ATOM 771 C CA . ALA A 1 103 ? 6.955 -8.102 -9.707 1.00 91.56 103 ALA A CA 1
ATOM 772 C C . ALA A 1 103 ? 8.136 -9.087 -9.663 1.00 91.56 103 ALA A C 1
ATOM 774 O O . ALA A 1 103 ? 8.924 -9.130 -10.610 1.00 91.56 103 ALA A O 1
ATOM 775 N N . GLY A 1 104 ? 8.280 -9.834 -8.561 1.00 88.81 104 GLY A N 1
ATOM 776 C CA . GLY A 1 104 ? 9.327 -10.842 -8.367 1.00 88.81 104 GLY A CA 1
ATOM 777 C C . GLY A 1 104 ? 9.010 -12.206 -8.984 1.00 88.81 104 GLY A C 1
ATOM 778 O O . GLY A 1 104 ? 9.925 -12.976 -9.266 1.00 88.81 104 GLY A O 1
ATOM 779 N N . ASP A 1 105 ? 7.736 -12.506 -9.235 1.00 88.75 105 ASP A N 1
ATOM 780 C CA . ASP A 1 105 ? 7.319 -13.742 -9.894 1.00 88.75 105 ASP A CA 1
ATOM 781 C C . ASP A 1 105 ? 7.441 -13.631 -11.420 1.00 88.75 105 ASP A C 1
ATOM 783 O O . ASP A 1 105 ? 6.725 -12.865 -12.068 1.00 88.75 105 ASP A O 1
ATOM 787 N N . ALA A 1 106 ? 8.306 -14.458 -12.015 1.00 84.31 106 ALA A N 1
ATOM 788 C CA . ALA A 1 106 ? 8.539 -14.507 -13.456 1.00 84.31 106 ALA A CA 1
ATOM 789 C C . ALA A 1 106 ? 7.252 -14.681 -14.285 1.00 84.31 106 ALA A C 1
ATOM 791 O O . ALA A 1 106 ? 7.163 -14.132 -15.385 1.00 84.31 106 ALA A O 1
ATOM 792 N N . LYS A 1 107 ? 6.244 -15.398 -13.763 1.00 85.62 107 LYS A N 1
ATOM 793 C CA . LYS A 1 107 ? 4.961 -15.599 -14.459 1.00 85.62 107 LYS A CA 1
ATOM 794 C C . LYS A 1 107 ? 4.148 -14.309 -14.573 1.00 85.62 107 LYS A C 1
ATOM 796 O O . LYS A 1 107 ? 3.499 -14.076 -15.590 1.00 85.62 107 LYS A O 1
ATOM 801 N N . HIS A 1 108 ? 4.205 -13.456 -13.553 1.00 88.81 108 HIS A N 1
ATOM 802 C CA . HIS A 1 108 ? 3.381 -12.251 -13.459 1.00 88.81 108 HIS A CA 1
ATOM 803 C C . HIS A 1 108 ? 4.132 -10.985 -13.886 1.00 88.81 108 HIS A C 1
ATOM 805 O O . HIS A 1 108 ? 3.519 -10.061 -14.426 1.00 88.81 108 HIS A O 1
ATOM 811 N N . ALA A 1 109 ? 5.457 -10.947 -13.725 1.00 90.00 109 ALA A N 1
ATOM 812 C CA . ALA A 1 109 ? 6.277 -9.761 -13.948 1.00 90.00 109 ALA A CA 1
ATOM 813 C C . ALA A 1 109 ? 6.143 -9.179 -15.364 1.00 90.00 109 ALA A C 1
ATOM 815 O O . ALA A 1 109 ? 6.125 -7.957 -15.525 1.00 90.00 109 ALA A O 1
ATOM 816 N N . TYR A 1 110 ? 6.038 -10.018 -16.404 1.00 89.56 110 TYR A N 1
ATOM 817 C CA . TYR A 1 110 ? 5.861 -9.536 -17.782 1.00 89.56 110 TYR A CA 1
ATOM 818 C C . TYR A 1 110 ? 4.499 -8.859 -17.977 1.00 89.56 110 TYR A C 1
ATOM 820 O O . TYR A 1 110 ? 4.424 -7.736 -18.480 1.00 89.56 110 TYR A O 1
ATOM 828 N N . ARG A 1 111 ? 3.421 -9.514 -17.527 1.00 89.00 111 ARG A N 1
ATOM 829 C CA . ARG A 1 111 ? 2.057 -8.972 -17.589 1.00 89.00 111 ARG A CA 1
ATOM 830 C C . ARG A 1 111 ? 1.960 -7.666 -16.812 1.00 89.00 111 ARG A C 1
ATOM 832 O O . ARG A 1 111 ? 1.440 -6.684 -17.336 1.00 89.00 111 ARG A O 1
ATOM 839 N N . MET A 1 112 ? 2.497 -7.646 -15.597 1.00 92.56 112 MET A N 1
ATOM 840 C CA . MET A 1 112 ? 2.508 -6.457 -14.758 1.00 92.56 112 MET A CA 1
ATOM 841 C C . MET A 1 112 ? 3.223 -5.297 -15.459 1.00 92.56 112 MET A C 1
ATOM 843 O O . MET A 1 112 ? 2.669 -4.207 -15.535 1.00 92.56 112 MET A O 1
ATOM 847 N N . GLN A 1 113 ? 4.400 -5.521 -16.052 1.00 91.44 113 GLN A N 1
ATOM 848 C CA . GLN A 1 113 ? 5.101 -4.484 -16.823 1.00 91.44 113 GLN A CA 1
ATOM 849 C C . GLN A 1 113 ? 4.292 -3.998 -18.029 1.00 91.44 113 GLN A C 1
ATOM 851 O O . GLN A 1 113 ? 4.253 -2.796 -18.291 1.00 91.44 113 GLN A O 1
ATOM 856 N N . ALA A 1 114 ? 3.625 -4.905 -18.747 1.00 91.31 114 ALA A N 1
ATOM 857 C CA . ALA A 1 114 ? 2.783 -4.544 -19.882 1.00 91.31 114 ALA A CA 1
ATOM 858 C C . ALA A 1 114 ? 1.609 -3.645 -19.458 1.00 91.31 114 ALA A C 1
ATOM 860 O O . ALA A 1 114 ? 1.378 -2.618 -20.099 1.00 91.31 114 ALA A O 1
ATOM 861 N N . VAL A 1 115 ? 0.921 -3.980 -18.360 1.00 92.38 115 VAL A N 1
ATOM 862 C CA . VAL A 1 115 ? -0.157 -3.152 -17.792 1.00 92.38 115 VAL A CA 1
ATOM 863 C C . VAL A 1 115 ? 0.394 -1.810 -17.311 1.00 92.38 115 VAL A C 1
ATOM 865 O O . VAL A 1 115 ? -0.093 -0.764 -17.735 1.00 92.38 115 VAL A O 1
ATOM 868 N N . LEU A 1 116 ? 1.465 -1.826 -16.509 1.00 92.88 116 LEU A N 1
ATOM 869 C CA . LEU A 1 116 ? 2.072 -0.616 -15.947 1.00 92.88 116 LEU A CA 1
ATOM 870 C C . LEU A 1 116 ? 2.595 0.349 -17.026 1.00 92.88 116 LEU A C 1
ATOM 872 O O . LEU A 1 116 ? 2.570 1.560 -16.834 1.00 92.88 116 LEU A O 1
ATOM 876 N N . SER A 1 117 ? 3.015 -0.160 -18.189 1.00 93.31 117 SER A N 1
ATOM 877 C CA . SER A 1 117 ? 3.447 0.674 -19.323 1.00 93.31 117 SER A CA 1
ATOM 878 C C . SER A 1 117 ? 2.309 1.432 -20.023 1.00 93.31 117 SER A C 1
ATOM 880 O O . SER A 1 117 ? 2.574 2.299 -20.855 1.00 93.31 117 SER A O 1
ATOM 882 N N . ARG A 1 118 ? 1.049 1.096 -19.720 1.00 93.69 118 ARG A N 1
ATOM 883 C CA . ARG A 1 118 ? -0.157 1.624 -20.378 1.00 93.69 118 ARG A CA 1
ATOM 884 C C . ARG A 1 118 ? -1.206 2.120 -19.381 1.00 93.69 118 ARG A C 1
ATOM 886 O O . ARG A 1 118 ? -2.374 2.212 -19.755 1.00 93.69 118 ARG A O 1
ATOM 893 N N . VAL A 1 119 ? -0.796 2.412 -18.145 1.00 93.50 119 VAL A N 1
ATOM 894 C CA . VAL A 1 119 ? -1.680 2.921 -17.086 1.00 93.50 119 VAL A CA 1
ATOM 895 C C . VAL A 1 119 ? -2.416 4.158 -17.575 1.00 93.50 119 VAL A C 1
ATOM 897 O O . VAL A 1 119 ? -1.811 5.086 -18.116 1.00 93.50 119 VAL A O 1
ATOM 900 N N . LYS A 1 120 ? -3.730 4.161 -17.372 1.00 93.50 120 LYS A N 1
ATOM 901 C CA . LYS A 1 120 ? -4.620 5.288 -17.664 1.00 93.50 120 LYS A CA 1
ATOM 902 C C . LYS A 1 120 ? -5.242 5.854 -16.398 1.00 93.50 120 LYS A C 1
ATOM 904 O O . LYS A 1 120 ? -5.583 7.032 -16.373 1.00 93.50 120 LYS A O 1
ATOM 909 N N . GLN A 1 121 ? -5.398 5.020 -15.374 1.00 95.38 121 GLN A N 1
ATOM 910 C CA . GLN A 1 121 ? -6.068 5.366 -14.128 1.00 95.38 121 GLN A CA 1
ATOM 911 C C . GLN A 1 121 ? -5.465 4.609 -12.948 1.00 95.38 121 GLN A C 1
ATOM 913 O O . GLN A 1 121 ? -4.845 3.562 -13.107 1.00 95.38 121 GLN A O 1
ATOM 918 N N . GLU A 1 122 ? -5.666 5.128 -11.740 1.00 95.88 122 GLU A N 1
ATOM 919 C CA . GLU A 1 122 ? -5.076 4.551 -10.528 1.00 95.88 122 GLU A CA 1
ATOM 920 C C . GLU A 1 122 ? -5.562 3.127 -10.247 1.00 95.88 122 GLU A C 1
ATOM 922 O O . GLU A 1 122 ? -4.783 2.293 -9.794 1.00 95.88 122 GLU A O 1
ATOM 927 N N . SER A 1 123 ? -6.806 2.804 -10.617 1.00 96.00 123 SER A N 1
ATOM 928 C CA . SER A 1 123 ? -7.346 1.449 -10.463 1.00 96.00 123 SER A CA 1
ATOM 929 C C . SER A 1 123 ? -6.610 0.397 -11.294 1.00 96.00 123 SER A C 1
ATOM 931 O O . SER A 1 123 ? -6.821 -0.788 -11.065 1.00 96.00 123 SER A O 1
ATOM 933 N N . ASP A 1 124 ? -5.765 0.795 -12.257 1.00 95.62 124 ASP A N 1
ATOM 934 C CA . ASP A 1 124 ? -4.916 -0.137 -13.006 1.00 95.62 124 ASP A CA 1
ATOM 935 C C . ASP A 1 124 ? -3.829 -0.758 -12.116 1.00 95.62 124 ASP A C 1
ATOM 937 O O . ASP A 1 124 ? -3.359 -1.861 -12.406 1.00 95.62 124 ASP A O 1
ATOM 941 N N . TYR A 1 125 ? -3.426 -0.066 -11.043 1.00 95.38 125 TYR A N 1
ATOM 942 C CA . TYR A 1 125 ? -2.303 -0.453 -10.187 1.00 95.38 125 TYR A CA 1
ATOM 943 C C . TYR A 1 125 ? -2.556 -0.311 -8.682 1.00 95.38 125 TYR A C 1
ATOM 945 O O . TYR A 1 125 ? -1.642 -0.601 -7.918 1.00 95.38 125 TYR A O 1
ATOM 953 N N . PHE A 1 126 ? -3.737 0.125 -8.245 1.00 97.75 126 PHE A N 1
ATOM 954 C CA . PHE A 1 126 ? -4.067 0.311 -6.833 1.00 97.75 126 PHE A CA 1
ATOM 955 C C . PHE A 1 126 ? -5.543 -0.042 -6.564 1.00 97.75 126 PHE A C 1
ATOM 957 O O . PHE A 1 126 ? -6.391 0.250 -7.410 1.00 97.75 126 PHE A O 1
ATOM 964 N N . PRO A 1 127 ? -5.885 -0.690 -5.432 1.00 97.38 127 PRO A N 1
ATOM 965 C CA . PRO A 1 127 ? -7.266 -1.078 -5.140 1.00 97.38 127 PRO A CA 1
ATOM 966 C C . PRO A 1 127 ? -8.171 0.132 -4.877 1.00 97.38 127 PRO A C 1
ATOM 968 O O . PRO A 1 127 ? -7.736 1.157 -4.359 1.00 97.38 127 PRO A O 1
ATOM 971 N N . ASP A 1 128 ? -9.464 -0.002 -5.166 1.00 96.81 128 ASP A N 1
ATOM 972 C CA . ASP A 1 128 ? -10.460 0.982 -4.732 1.00 96.81 128 ASP A CA 1
ATOM 973 C C . ASP A 1 128 ? -10.584 0.979 -3.199 1.00 96.81 128 ASP A C 1
ATOM 975 O O . ASP A 1 128 ? -10.895 -0.050 -2.597 1.00 96.81 128 ASP A O 1
ATOM 979 N N . ILE A 1 129 ? -10.374 2.124 -2.555 1.00 96.50 129 ILE A N 1
ATOM 980 C CA . ILE A 1 129 ? -10.513 2.269 -1.096 1.00 96.50 129 ILE A CA 1
ATOM 981 C C . ILE A 1 129 ? -11.825 2.951 -0.697 1.00 96.50 129 ILE A C 1
ATOM 983 O O . ILE A 1 129 ? -12.083 3.173 0.485 1.00 96.50 129 ILE A O 1
ATOM 987 N N . SER A 1 130 ? -12.700 3.249 -1.660 1.00 96.00 130 SER A N 1
ATOM 988 C CA . SER A 1 130 ? -13.979 3.905 -1.403 1.00 96.00 130 SER A CA 1
ATOM 989 C C . SER A 1 130 ? -14.799 3.139 -0.361 1.00 96.00 130 SER A C 1
ATOM 991 O O . SER A 1 130 ? -15.018 1.926 -0.464 1.00 96.00 130 SER A O 1
ATOM 993 N N . GLY A 1 131 ? -15.245 3.857 0.670 1.00 94.69 131 GLY A N 1
ATOM 994 C CA . GLY A 1 131 ? -16.051 3.303 1.759 1.00 94.69 131 GLY A CA 1
ATOM 995 C C . GLY A 1 131 ? -15.281 2.468 2.785 1.00 94.69 131 GLY A C 1
ATOM 996 O O . GLY A 1 131 ? -15.918 1.922 3.689 1.00 94.69 131 GLY A O 1
ATOM 997 N N . LEU A 1 132 ? -13.949 2.362 2.686 1.00 94.69 132 LEU A N 1
ATOM 998 C CA . LEU A 1 132 ? -13.154 1.782 3.765 1.00 94.69 132 LEU A CA 1
ATOM 999 C C . LEU A 1 132 ? -13.148 2.727 4.985 1.00 94.69 132 LEU A C 1
ATOM 1001 O O . LEU A 1 132 ? -13.044 3.944 4.819 1.00 94.69 132 LEU A O 1
ATOM 1005 N N . PRO A 1 133 ? -13.322 2.205 6.214 1.00 91.94 133 PRO A N 1
ATOM 1006 C CA . PRO A 1 133 ? -13.322 3.039 7.409 1.00 91.94 133 PRO A CA 1
ATOM 1007 C C . PRO A 1 133 ? -11.911 3.507 7.781 1.00 91.94 133 PRO A C 1
ATOM 1009 O O . PRO A 1 133 ? -11.029 2.678 7.999 1.00 91.94 133 PRO A O 1
ATOM 1012 N N . ASP A 1 134 ? -11.751 4.813 7.974 1.00 88.44 134 ASP A N 1
ATOM 1013 C CA . ASP A 1 134 ? -10.483 5.438 8.360 1.00 88.44 134 ASP A CA 1
ATOM 1014 C C . ASP A 1 134 ? -10.610 6.275 9.641 1.00 88.44 134 ASP A C 1
ATOM 1016 O O . ASP A 1 134 ? -11.721 6.587 10.081 1.00 88.44 134 ASP A O 1
ATOM 1020 N N . ASN A 1 135 ? -9.464 6.659 10.217 1.00 84.38 135 ASN A N 1
ATOM 1021 C CA . ASN A 1 135 ? -9.340 7.552 11.378 1.00 84.38 135 ASN A CA 1
ATOM 1022 C C . ASN A 1 135 ? -10.119 7.083 12.619 1.00 84.38 135 ASN A C 1
ATOM 1024 O O . ASN A 1 135 ? -10.805 7.874 13.266 1.00 84.38 135 ASN A O 1
ATOM 1028 N N . MET A 1 136 ? -10.042 5.791 12.948 1.00 83.56 136 MET A N 1
ATOM 1029 C CA . MET A 1 136 ? -10.728 5.235 14.117 1.00 83.56 136 MET A CA 1
ATOM 1030 C C . MET A 1 136 ? -9.800 5.121 15.320 1.00 83.56 136 MET A C 1
ATOM 1032 O O . MET A 1 136 ? -8.692 4.601 15.237 1.00 83.56 136 MET A O 1
ATOM 1036 N N . THR A 1 137 ? -10.284 5.508 16.489 1.00 83.69 137 THR A N 1
ATOM 1037 C CA . THR A 1 137 ? -9.617 5.167 17.747 1.00 83.69 137 THR A CA 1
ATOM 1038 C C . THR A 1 137 ? -9.654 3.656 17.998 1.00 83.69 137 THR A C 1
ATOM 1040 O O . THR A 1 137 ? -10.476 2.927 17.436 1.00 83.69 137 THR A O 1
ATOM 1043 N N . GLN A 1 138 ? -8.801 3.173 18.903 1.00 80.12 138 GLN A N 1
ATOM 1044 C CA . GLN A 1 138 ? -8.846 1.777 19.342 1.00 80.12 138 GLN A CA 1
ATOM 1045 C C . GLN A 1 138 ? -10.222 1.394 19.906 1.00 80.12 138 GLN A C 1
ATOM 1047 O O . GLN A 1 138 ? -10.757 0.349 19.551 1.00 80.12 138 GLN A O 1
ATOM 1052 N N . ALA A 1 139 ? -10.836 2.258 20.718 1.00 83.69 139 ALA A N 1
ATOM 1053 C CA . ALA A 1 139 ? -12.157 1.997 21.289 1.00 83.69 139 ALA A CA 1
ATOM 1054 C C . ALA A 1 139 ? -13.249 1.887 20.208 1.00 83.69 139 ALA A C 1
ATOM 1056 O O . ALA A 1 139 ? -14.141 1.043 20.298 1.00 83.69 139 ALA A O 1
ATOM 1057 N N . GLU A 1 140 ? -13.182 2.709 19.157 1.00 86.81 140 GLU A N 1
ATOM 1058 C CA . GLU A 1 140 ? -14.102 2.607 18.020 1.00 86.81 140 GLU A CA 1
ATOM 1059 C C . GLU A 1 140 ? -13.861 1.343 17.199 1.00 86.81 140 GLU A C 1
ATOM 1061 O O . GLU A 1 140 ? -14.828 0.702 16.782 1.00 86.81 140 GLU A O 1
ATOM 1066 N N . PHE A 1 141 ? -12.598 0.965 16.988 1.00 85.38 141 PHE A N 1
ATOM 1067 C CA . PHE A 1 141 ? -12.252 -0.293 16.339 1.00 85.38 141 PHE A CA 1
ATOM 1068 C C . PHE A 1 141 ? -12.803 -1.483 17.129 1.00 85.38 141 PHE A C 1
ATOM 1070 O O . PHE A 1 141 ? -13.502 -2.316 16.557 1.00 85.38 141 PHE A O 1
ATOM 1077 N N . GLU A 1 142 ? -12.564 -1.539 18.439 1.00 83.19 142 GLU A N 1
ATOM 1078 C CA . GLU A 1 142 ? -13.033 -2.626 19.302 1.00 83.19 142 GLU A CA 1
ATOM 1079 C C . GLU A 1 142 ? -14.562 -2.685 19.367 1.00 83.19 142 GLU A C 1
ATOM 1081 O O . GLU A 1 142 ? -15.158 -3.753 19.247 1.00 83.19 142 GLU A O 1
ATOM 1086 N N . SER A 1 143 ? -15.226 -1.534 19.454 1.00 89.88 143 SER A N 1
ATOM 1087 C CA . SER A 1 143 ? -16.689 -1.459 19.442 1.00 89.88 143 SER A CA 1
ATOM 1088 C C . SER A 1 143 ? -17.291 -1.928 18.111 1.00 89.88 143 SER A C 1
ATOM 1090 O O . SER A 1 143 ? -18.275 -2.671 18.080 1.00 89.88 143 SER A O 1
ATOM 1092 N N . ARG A 1 144 ? -16.700 -1.524 16.979 1.00 89.06 144 ARG A N 1
ATOM 1093 C CA . ARG A 1 144 ? -17.241 -1.832 15.647 1.00 89.06 144 ARG A CA 1
ATOM 1094 C C . ARG A 1 144 ? -16.846 -3.217 15.164 1.00 89.06 144 ARG A C 1
ATOM 1096 O O . ARG A 1 144 ? -17.683 -3.896 14.580 1.00 89.06 144 ARG A O 1
ATOM 1103 N N . TYR A 1 145 ? -15.601 -3.622 15.379 1.00 84.94 145 TYR A N 1
ATOM 1104 C CA . TYR A 1 145 ? -14.979 -4.810 14.798 1.00 84.94 145 TYR A CA 1
ATOM 1105 C C . TYR A 1 145 ? -14.499 -5.813 15.844 1.00 84.94 145 TYR A C 1
ATOM 1107 O O . TYR A 1 145 ? -14.116 -6.908 15.458 1.00 84.94 145 TYR A O 1
ATOM 1115 N N . GLY A 1 146 ? -14.537 -5.521 17.142 1.00 85.12 146 GLY A N 1
ATOM 1116 C CA . GLY A 1 146 ? -14.052 -6.424 18.184 1.00 85.12 146 GLY A CA 1
ATOM 1117 C C . GLY A 1 146 ? -12.529 -6.504 18.195 1.00 85.12 146 GLY A C 1
ATOM 1118 O O . GLY A 1 146 ? -11.853 -5.714 18.835 1.00 85.12 146 GLY A O 1
ATOM 1119 N N . ASN A 1 147 ? -11.975 -7.487 17.498 1.00 80.19 147 ASN A N 1
ATOM 1120 C CA . ASN A 1 147 ? -10.537 -7.695 17.404 1.00 80.19 147 ASN A CA 1
ATOM 1121 C C . ASN A 1 147 ? -10.180 -8.299 16.042 1.00 80.19 147 ASN A C 1
ATOM 1123 O O . ASN A 1 147 ? -11.053 -8.580 15.218 1.00 80.19 147 ASN A O 1
ATOM 1127 N N . VAL A 1 148 ? -8.888 -8.526 15.821 1.00 77.81 148 VAL A N 1
ATOM 1128 C CA . VAL A 1 148 ? -8.361 -9.121 14.582 1.00 77.81 148 VAL A CA 1
ATOM 1129 C C . VAL A 1 148 ? -8.860 -10.553 14.321 1.00 77.81 148 VAL A C 1
ATOM 1131 O O . VAL A 1 148 ? -8.859 -11.016 13.184 1.00 77.81 148 VAL A O 1
ATOM 1134 N N . ASP A 1 149 ? -9.366 -11.236 15.349 1.00 77.00 149 ASP A N 1
ATOM 1135 C CA . ASP A 1 149 ? -9.932 -12.585 15.267 1.00 77.00 149 ASP A CA 1
ATOM 1136 C C . ASP A 1 149 ? -11.465 -12.580 15.161 1.00 77.00 149 ASP A C 1
ATOM 1138 O O . ASP A 1 149 ? -12.110 -13.636 15.193 1.00 77.00 149 ASP A O 1
ATOM 1142 N N . SER A 1 150 ? -12.091 -11.413 15.017 1.00 83.88 150 SER A N 1
ATOM 1143 C CA . SER A 1 150 ? -13.536 -11.332 14.872 1.00 83.88 150 SER A CA 1
ATOM 1144 C C . SER A 1 150 ? -13.973 -11.665 13.445 1.00 83.88 150 SER A C 1
ATOM 1146 O O . SER A 1 150 ? -13.270 -11.428 12.458 1.00 83.88 150 SER A O 1
ATOM 1148 N N . ALA A 1 151 ? -15.197 -12.179 13.310 1.00 93.38 151 ALA A N 1
ATOM 1149 C CA . ALA A 1 151 ? -15.789 -12.416 11.996 1.00 93.38 151 ALA A CA 1
ATOM 1150 C C . ALA A 1 151 ? -15.948 -11.117 11.186 1.00 93.38 151 ALA A C 1
ATOM 1152 O O . ALA A 1 151 ? -15.781 -11.124 9.968 1.00 93.38 151 ALA A O 1
ATOM 1153 N N . ARG A 1 152 ? -16.233 -9.993 11.856 1.00 89.69 152 ARG A N 1
ATOM 1154 C CA . ARG A 1 152 ? -16.468 -8.709 11.192 1.00 89.69 152 ARG A CA 1
ATOM 1155 C C . ARG A 1 152 ? -15.179 -8.098 10.650 1.00 89.69 152 ARG A C 1
ATOM 1157 O O . ARG A 1 152 ? -15.180 -7.622 9.519 1.00 89.69 152 ARG A O 1
ATOM 1164 N N . TYR A 1 153 ? -14.088 -8.168 11.412 1.00 86.56 153 TYR A N 1
ATOM 1165 C CA . TYR A 1 153 ? -12.762 -7.777 10.936 1.00 86.56 153 TYR A CA 1
ATOM 1166 C C . TYR A 1 153 ? -12.338 -8.644 9.746 1.00 86.56 153 TYR A C 1
ATOM 1168 O O . TYR A 1 153 ? -12.027 -8.116 8.680 1.00 86.56 153 TYR A O 1
ATOM 1176 N N . ARG A 1 154 ? -12.430 -9.977 9.877 1.00 88.31 154 ARG A N 1
ATOM 1177 C CA . ARG A 1 154 ? -12.097 -10.906 8.784 1.00 88.31 154 ARG A CA 1
ATOM 1178 C C . ARG A 1 154 ? -12.908 -10.651 7.517 1.00 88.31 154 ARG A C 1
ATOM 1180 O O . ARG A 1 154 ? -12.361 -10.747 6.425 1.00 88.31 154 ARG A O 1
ATOM 1187 N N . SER A 1 155 ? -14.190 -10.312 7.646 1.00 94.25 155 SER A N 1
ATOM 1188 C CA . SER A 1 155 ? -15.035 -9.984 6.495 1.00 94.25 155 SER A CA 1
ATOM 1189 C C . SER A 1 155 ? -14.554 -8.732 5.758 1.00 94.25 155 SER A C 1
ATOM 1191 O O . SER A 1 155 ? -14.606 -8.706 4.530 1.00 94.25 155 SER A O 1
ATOM 1193 N N . LEU A 1 156 ? -14.100 -7.706 6.483 1.00 92.31 156 LEU A N 1
ATOM 1194 C CA . LEU A 1 156 ? -13.570 -6.480 5.884 1.00 92.31 156 LEU A CA 1
ATOM 1195 C C . LEU A 1 156 ? -12.192 -6.716 5.254 1.00 92.31 156 LEU A C 1
ATOM 1197 O O . LEU A 1 156 ? -11.950 -6.277 4.135 1.00 92.31 156 LEU A O 1
ATOM 1201 N N . MET A 1 157 ? -11.332 -7.500 5.904 1.00 91.19 157 MET A N 1
ATOM 1202 C CA . MET A 1 157 ? -10.059 -7.924 5.314 1.00 91.19 157 MET A CA 1
ATOM 1203 C C . MET A 1 157 ? -10.266 -8.736 4.034 1.00 91.19 157 MET A C 1
ATOM 1205 O O . MET A 1 157 ? -9.611 -8.479 3.032 1.00 91.19 157 MET A O 1
ATOM 1209 N N . ALA A 1 158 ? -11.225 -9.664 4.023 1.00 94.25 158 ALA A N 1
ATOM 1210 C CA . ALA A 1 158 ? -11.575 -10.405 2.816 1.00 94.25 158 ALA A CA 1
ATOM 1211 C C . ALA A 1 158 ? -12.095 -9.486 1.699 1.00 94.25 158 ALA A C 1
ATOM 1213 O O . ALA A 1 158 ? -11.877 -9.779 0.526 1.00 94.25 158 ALA A O 1
ATOM 1214 N N . ASP A 1 159 ? -12.772 -8.384 2.037 1.00 97.12 159 ASP A N 1
ATOM 1215 C CA . ASP A 1 159 ? -13.146 -7.371 1.051 1.00 97.12 159 ASP A CA 1
ATOM 1216 C C . ASP A 1 159 ? -11.922 -6.672 0.461 1.00 97.12 159 ASP A C 1
ATOM 1218 O O . ASP A 1 159 ? -11.783 -6.634 -0.758 1.00 97.12 159 ASP A O 1
ATOM 1222 N N . ILE A 1 160 ? -10.993 -6.216 1.303 1.00 95.44 160 ILE A N 1
ATOM 1223 C CA . ILE A 1 160 ? -9.734 -5.596 0.866 1.00 95.44 160 ILE A CA 1
ATOM 1224 C C . ILE A 1 160 ? -8.951 -6.533 -0.062 1.00 95.44 160 ILE A C 1
ATOM 1226 O O . ILE A 1 160 ? -8.557 -6.125 -1.154 1.00 95.44 160 ILE A O 1
ATOM 1230 N N . GLU A 1 161 ? -8.789 -7.804 0.312 1.00 94.50 161 GLU A N 1
ATOM 1231 C CA . GLU A 1 161 ? -8.086 -8.789 -0.521 1.00 94.50 161 GLU A CA 1
ATOM 1232 C C . GLU A 1 161 ? -8.783 -9.006 -1.873 1.00 94.50 161 GLU A C 1
ATOM 1234 O O . GLU A 1 161 ? -8.114 -9.101 -2.903 1.00 94.50 161 GLU A O 1
ATOM 1239 N N . ARG A 1 162 ? -10.126 -9.015 -1.918 1.00 96.38 162 ARG A N 1
ATOM 1240 C CA . ARG A 1 162 ? -10.867 -9.073 -3.191 1.00 96.38 162 ARG A CA 1
ATOM 1241 C C . ARG A 1 162 ? -10.615 -7.842 -4.056 1.00 96.38 162 ARG A C 1
ATOM 1243 O O . ARG A 1 162 ? -10.416 -7.988 -5.262 1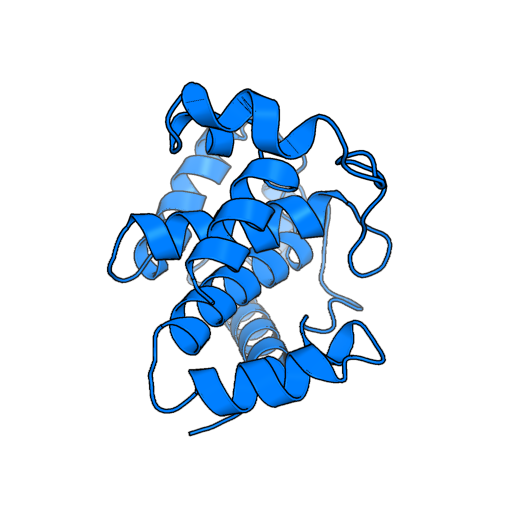.00 96.38 162 ARG A O 1
ATOM 1250 N N . ARG A 1 163 ? -10.615 -6.643 -3.465 1.00 97.31 163 ARG A N 1
ATOM 1251 C CA . ARG A 1 163 ? -10.334 -5.399 -4.199 1.00 97.31 163 ARG A CA 1
ATOM 1252 C C . ARG A 1 163 ? -8.923 -5.417 -4.775 1.00 97.31 163 ARG A C 1
ATOM 1254 O O . ARG A 1 163 ? -8.756 -5.126 -5.956 1.00 97.31 163 ARG A O 1
ATOM 1261 N N . ILE A 1 164 ? -7.932 -5.852 -3.998 1.00 96.38 164 ILE A N 1
ATOM 1262 C CA . ILE A 1 164 ? -6.547 -6.020 -4.460 1.00 96.38 164 ILE A CA 1
ATOM 1263 C C . ILE A 1 164 ? -6.473 -7.043 -5.598 1.00 96.38 164 ILE A C 1
ATOM 1265 O O . ILE A 1 164 ? -5.895 -6.755 -6.642 1.00 96.38 164 ILE A O 1
ATOM 1269 N N . ALA A 1 165 ? -7.108 -8.208 -5.460 1.00 94.69 165 ALA A N 1
ATOM 1270 C CA . ALA A 1 165 ? -7.104 -9.239 -6.499 1.00 94.69 165 ALA A CA 1
ATOM 1271 C C . ALA A 1 165 ? -7.721 -8.769 -7.833 1.00 94.69 165 ALA A C 1
ATOM 1273 O O . ALA A 1 165 ? -7.387 -9.309 -8.889 1.00 94.69 165 ALA A O 1
ATOM 1274 N N . SER A 1 166 ? -8.598 -7.760 -7.794 1.00 95.00 166 SER A N 1
ATOM 1275 C CA . SER A 1 166 ? -9.225 -7.169 -8.982 1.00 95.00 166 SER A CA 1
ATOM 1276 C C . SER A 1 166 ? -8.346 -6.158 -9.731 1.00 95.00 166 SER A C 1
ATOM 1278 O O . SER A 1 166 ? -8.669 -5.799 -10.864 1.00 95.00 166 SER A O 1
ATOM 1280 N N . VAL A 1 167 ? -7.227 -5.717 -9.142 1.00 96.50 167 VAL A N 1
ATOM 1281 C CA . VAL A 1 167 ? -6.332 -4.727 -9.756 1.00 96.50 167 VAL A CA 1
ATOM 1282 C C . VAL A 1 167 ? -5.662 -5.325 -11.007 1.00 96.50 167 VAL A C 1
ATOM 1284 O O . VAL A 1 167 ? -4.973 -6.348 -10.909 1.00 96.50 167 VAL A O 1
ATOM 1287 N N . PRO A 1 168 ? -5.786 -4.695 -12.192 1.00 95.06 168 PRO A N 1
ATOM 1288 C CA . PRO A 1 168 ? -5.264 -5.215 -13.456 1.00 95.06 168 PRO A CA 1
ATOM 1289 C C . PRO A 1 168 ? -3.772 -5.555 -13.443 1.00 95.06 168 PRO A C 1
ATOM 1291 O O . PRO A 1 168 ? -3.380 -6.585 -14.002 1.00 95.06 168 PRO A O 1
ATOM 1294 N N . ALA A 1 169 ? -2.944 -4.728 -12.796 1.00 93.62 169 ALA A N 1
ATOM 1295 C CA . ALA A 1 169 ? -1.507 -4.968 -12.682 1.00 93.62 169 ALA A CA 1
ATOM 1296 C C . ALA A 1 169 ? -1.176 -6.223 -11.859 1.00 93.62 169 ALA A C 1
ATOM 1298 O O . ALA A 1 169 ? -0.133 -6.831 -12.090 1.00 93.62 169 ALA A O 1
ATOM 1299 N N . TYR A 1 170 ? -2.045 -6.618 -10.923 1.00 91.19 170 TYR A N 1
ATOM 1300 C CA . TYR A 1 170 ? -1.833 -7.766 -10.033 1.00 91.19 170 TYR A CA 1
ATOM 1301 C C . TYR A 1 170 ? -2.502 -9.046 -10.532 1.00 91.19 170 TYR A C 1
ATOM 1303 O O . TYR A 1 170 ? -2.181 -10.132 -10.044 1.00 91.19 170 TYR A O 1
ATOM 1311 N N . GLY A 1 171 ? -3.456 -8.905 -11.456 1.00 71.56 171 GLY A N 1
ATOM 1312 C CA . GLY A 1 171 ? -4.456 -9.921 -11.748 1.00 71.56 171 GLY A CA 1
ATOM 1313 C C . GLY A 1 171 ? -3.899 -11.315 -12.062 1.00 71.56 171 GLY A C 1
ATOM 1314 O O . GLY A 1 171 ? -3.073 -11.446 -12.961 1.00 71.56 171 GLY A O 1
ATOM 1315 N N . GLY A 1 172 ? -4.459 -12.291 -11.324 1.00 62.06 172 GLY A N 1
ATOM 1316 C CA . GLY A 1 172 ? -4.866 -13.676 -11.658 1.00 62.06 172 GLY A CA 1
ATOM 1317 C C . GLY A 1 172 ? -3.839 -14.689 -12.179 1.00 62.06 172 GLY A C 1
ATOM 1318 O O . GLY A 1 172 ? -3.138 -14.364 -13.131 1.00 62.06 172 GLY A O 1
ATOM 1319 N N . GLU A 1 173 ? -3.838 -15.897 -11.575 1.00 44.22 173 GLU A N 1
ATOM 1320 C CA . GLU A 1 173 ? -3.049 -17.101 -11.951 1.00 44.22 173 GLU A CA 1
ATOM 1321 C C . GLU A 1 173 ? -2.950 -17.377 -13.460 1.00 44.22 173 GLU A C 1
ATOM 1323 O O . GLU A 1 173 ? -3.948 -17.148 -14.185 1.00 44.22 173 GLU A O 1
#

Foldseek 3Di:
DLVVLLVLLCQQADVCSVVVDDPVCPVVCVPPPDHSQRDDQVPHSLLSHLQSPLLNVLSSVVDDPVCVVVVVVVVVVVPPPDQADWVSSVLSNVLSNLLNVQCPDPVQVVQLVVLVVPDDHSLLRGFDCPPTDGRDHPVRCCVQANDCPGPRVVVSVVVSVVRSCSRSSNHDD

pLDDT: mean 80.3, std 16.77, range [40.94, 97.75]